Protein AF-A0A3D3XBY0-F1 (afdb_monomer)

Structure (mmCIF, N/CA/C/O backbone):
data_AF-A0A3D3XBY0-F1
#
_entry.id   AF-A0A3D3XBY0-F1
#
loop_
_atom_site.group_PDB
_atom_site.id
_atom_site.type_symbol
_atom_site.label_atom_id
_atom_site.label_alt_id
_atom_site.label_comp_id
_atom_site.label_asym_id
_atom_site.label_entity_id
_atom_site.label_seq_id
_atom_site.pdbx_PDB_ins_code
_atom_site.Cartn_x
_atom_site.Cartn_y
_atom_site.Cartn_z
_atom_site.occupancy
_atom_site.B_iso_or_equiv
_atom_site.auth_seq_id
_atom_site.auth_comp_id
_atom_site.auth_asym_id
_atom_site.auth_atom_id
_atom_site.pdbx_PDB_model_num
ATOM 1 N N . MET A 1 1 ? 20.054 49.454 -17.614 1.00 38.94 1 MET A N 1
ATOM 2 C CA . MET A 1 1 ? 18.878 49.138 -18.455 1.00 38.94 1 MET A CA 1
ATOM 3 C C . MET A 1 1 ? 18.687 47.634 -18.394 1.00 38.94 1 MET A C 1
ATOM 5 O O . MET A 1 1 ? 19.143 46.921 -19.278 1.00 38.94 1 MET A O 1
ATOM 9 N N . ASP A 1 2 ? 18.087 47.164 -17.304 1.00 38.41 2 ASP A N 1
ATOM 10 C CA . ASP A 1 2 ? 17.715 45.765 -17.116 1.00 38.41 2 ASP A CA 1
ATOM 11 C C . ASP A 1 2 ? 16.512 45.442 -18.001 1.00 38.41 2 ASP A C 1
ATOM 13 O O . ASP A 1 2 ? 15.443 46.035 -17.853 1.00 38.41 2 ASP A O 1
ATOM 17 N N . LYS A 1 3 ? 16.681 44.520 -18.951 1.00 41.28 3 LYS A N 1
ATOM 18 C CA . LYS A 1 3 ? 15.544 43.902 -19.634 1.00 41.28 3 LYS A CA 1
ATOM 19 C C . LYS A 1 3 ? 15.199 42.615 -18.896 1.00 41.28 3 LYS A C 1
ATOM 21 O O . LYS A 1 3 ? 15.857 41.598 -19.080 1.00 41.28 3 LYS A O 1
ATOM 26 N N . ALA A 1 4 ? 14.164 42.685 -18.062 1.00 42.97 4 ALA A N 1
ATOM 27 C CA . ALA A 1 4 ? 13.500 41.514 -17.512 1.00 42.97 4 ALA A CA 1
ATOM 28 C C . ALA A 1 4 ? 12.937 40.671 -18.668 1.00 42.97 4 ALA A C 1
ATOM 30 O O . ALA A 1 4 ? 12.069 41.123 -19.417 1.00 42.97 4 ALA A O 1
ATOM 31 N N . ILE A 1 5 ? 13.464 39.460 -18.832 1.00 43.69 5 ILE A N 1
ATOM 32 C CA . ILE A 1 5 ? 12.913 38.446 -19.729 1.00 43.69 5 ILE A CA 1
ATOM 33 C C . ILE A 1 5 ? 11.665 37.900 -19.030 1.00 43.69 5 ILE A C 1
ATOM 35 O O . ILE A 1 5 ? 11.769 37.141 -18.071 1.00 43.69 5 ILE A O 1
ATOM 39 N N . GLN A 1 6 ? 10.484 38.325 -19.477 1.00 49.31 6 GLN A N 1
ATOM 40 C CA . GLN A 1 6 ? 9.231 37.660 -19.127 1.00 49.31 6 GLN A CA 1
ATOM 41 C C . GLN A 1 6 ? 9.231 36.295 -19.825 1.00 49.31 6 GLN A C 1
ATOM 43 O O . GLN A 1 6 ? 9.055 36.219 -21.039 1.00 49.31 6 GLN A O 1
ATOM 48 N N . GLN A 1 7 ? 9.504 35.226 -19.077 1.00 44.06 7 GLN A N 1
ATOM 49 C CA . GLN A 1 7 ? 9.229 33.867 -19.534 1.00 44.06 7 GLN A CA 1
ATOM 50 C C . GLN A 1 7 ? 7.744 33.590 -19.298 1.00 44.06 7 GLN A C 1
ATOM 52 O O . GLN A 1 7 ? 7.287 33.543 -18.158 1.00 44.06 7 GLN A O 1
ATOM 57 N N . ASP A 1 8 ? 7.001 33.457 -20.392 1.00 41.38 8 ASP A N 1
ATOM 58 C CA . ASP A 1 8 ? 5.617 32.984 -20.402 1.00 41.38 8 ASP A CA 1
ATOM 59 C C . ASP A 1 8 ? 5.560 31.591 -19.733 1.00 41.38 8 ASP A C 1
ATOM 61 O O . ASP A 1 8 ? 6.435 30.759 -20.015 1.00 41.38 8 ASP A O 1
ATOM 65 N N . PRO A 1 9 ? 4.606 31.294 -18.828 1.00 45.41 9 PRO A N 1
ATOM 66 C CA . PRO A 1 9 ? 4.545 29.984 -18.195 1.00 45.41 9 PRO A CA 1
ATOM 67 C C . PRO A 1 9 ? 4.246 28.913 -19.248 1.00 45.41 9 PRO A C 1
ATOM 69 O O . PRO A 1 9 ? 3.244 28.979 -19.960 1.00 45.41 9 PRO A O 1
ATOM 72 N N . ALA A 1 10 ? 5.127 27.912 -19.332 1.00 52.34 10 ALA A N 1
ATOM 73 C CA . ALA A 1 10 ? 4.969 26.781 -20.237 1.00 52.34 10 ALA A CA 1
ATOM 74 C C . ALA A 1 10 ? 3.574 26.136 -20.072 1.00 52.34 10 ALA A C 1
ATOM 76 O O . ALA A 1 10 ? 3.104 25.971 -18.938 1.00 52.34 10 ALA A O 1
ATOM 77 N N . PRO A 1 11 ? 2.895 25.769 -21.175 1.00 54.59 11 PRO A N 1
ATOM 78 C CA . PRO A 1 11 ? 1.566 25.178 -21.107 1.00 54.59 11 PRO A CA 1
ATOM 79 C C . PRO A 1 11 ? 1.608 23.863 -20.322 1.00 54.59 11 PRO A C 1
ATOM 81 O O . PRO A 1 11 ? 2.531 23.062 -20.472 1.00 54.59 11 PRO A O 1
ATOM 84 N N . ARG A 1 12 ? 0.595 23.638 -19.474 1.00 49.31 12 ARG A N 1
ATOM 85 C CA . ARG A 1 12 ? 0.461 22.398 -18.696 1.00 49.31 12 ARG A CA 1
ATOM 86 C C . ARG A 1 12 ? 0.422 21.199 -19.658 1.00 49.31 12 ARG A C 1
ATOM 88 O O . ARG A 1 12 ? -0.488 21.160 -20.489 1.00 49.31 12 ARG A O 1
ATOM 95 N N . PRO A 1 13 ? 1.360 20.238 -19.562 1.00 51.50 13 PRO A N 1
ATOM 96 C CA . PRO A 1 13 ? 1.395 19.110 -20.481 1.00 51.50 13 PRO A CA 1
ATOM 97 C C . PRO A 1 13 ? 0.149 18.243 -20.290 1.00 51.50 13 PRO A C 1
ATOM 99 O O . PRO A 1 13 ? -0.240 17.919 -19.165 1.00 51.50 13 PRO A O 1
ATOM 102 N N . THR A 1 14 ? -0.497 17.893 -21.402 1.00 51.72 14 THR A N 1
ATOM 103 C CA . THR A 1 14 ? -1.632 16.967 -21.399 1.00 51.72 14 THR A CA 1
ATOM 104 C C . THR A 1 14 ? -1.134 15.522 -21.293 1.00 51.72 14 THR A C 1
ATOM 106 O O . THR A 1 14 ? 0.008 15.216 -21.631 1.00 51.72 14 THR A O 1
ATOM 109 N N . ARG A 1 15 ? -1.984 14.625 -20.771 1.00 52.50 15 ARG A N 1
ATOM 110 C CA . ARG A 1 15 ? -1.628 13.262 -20.322 1.00 52.50 15 ARG A CA 1
ATOM 111 C C . ARG A 1 15 ? -0.945 12.392 -21.391 1.00 52.50 15 ARG A C 1
ATOM 113 O O . ARG A 1 15 ? -0.228 11.472 -21.022 1.00 52.50 15 ARG A O 1
ATOM 120 N N . THR A 1 16 ? -1.144 12.692 -22.674 1.00 47.62 16 THR A N 1
ATOM 121 C CA . THR A 1 16 ? -0.614 11.918 -23.807 1.00 47.62 16 THR A CA 1
ATOM 122 C C . THR A 1 16 ? 0.832 12.290 -24.167 1.00 47.62 16 THR A C 1
ATOM 124 O O . THR A 1 16 ? 1.597 11.420 -24.562 1.00 47.62 16 THR A O 1
ATOM 127 N N . ASP A 1 17 ? 1.251 13.542 -23.959 1.00 44.28 17 ASP A N 1
ATOM 128 C CA . ASP A 1 17 ? 2.597 14.017 -24.341 1.00 44.28 17 ASP A CA 1
ATOM 129 C C . ASP A 1 17 ? 3.641 13.810 -23.229 1.00 44.28 17 ASP A C 1
ATOM 131 O O . ASP A 1 17 ? 4.850 13.911 -23.448 1.00 44.28 17 ASP A O 1
ATOM 135 N N . ALA A 1 18 ? 3.171 13.527 -22.012 1.00 51.81 18 ALA A N 1
ATOM 136 C CA . ALA A 1 18 ? 4.002 13.412 -20.821 1.00 51.81 18 ALA A CA 1
ATOM 137 C C . ALA A 1 18 ? 4.812 12.108 -20.748 1.00 51.81 18 ALA A C 1
ATOM 139 O O . ALA A 1 18 ? 5.723 12.041 -19.932 1.00 51.81 18 ALA A O 1
ATOM 140 N N . GLN A 1 19 ? 4.497 11.084 -21.552 1.00 52.44 19 GLN A N 1
ATOM 141 C CA . GLN A 1 19 ? 5.173 9.778 -21.487 1.00 52.44 19 GLN A CA 1
ATOM 142 C C . GLN A 1 19 ? 6.461 9.710 -22.319 1.00 52.44 19 GLN A C 1
ATOM 144 O O . GLN A 1 19 ? 7.416 9.076 -21.873 1.00 52.44 19 GLN A O 1
ATOM 149 N N . ASP A 1 20 ? 6.536 10.415 -23.452 1.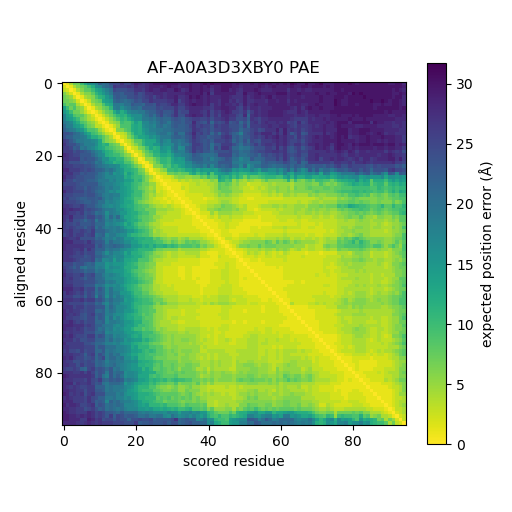00 48.75 20 ASP A N 1
ATOM 150 C CA . ASP A 1 20 ? 7.679 10.311 -24.377 1.00 48.75 20 ASP A CA 1
ATOM 151 C C . ASP A 1 20 ? 8.735 11.416 -24.203 1.00 48.75 20 ASP A C 1
ATOM 153 O O . ASP A 1 20 ? 9.841 11.306 -24.726 1.00 48.75 20 ASP A O 1
ATOM 157 N N . ASN A 1 21 ? 8.441 12.458 -23.416 1.00 51.12 21 ASN A N 1
ATOM 158 C CA . ASN A 1 21 ? 9.364 13.563 -23.132 1.00 51.12 21 ASN A CA 1
ATOM 159 C C . ASN A 1 21 ? 9.580 13.774 -21.625 1.00 51.12 21 ASN A C 1
ATOM 161 O O . ASN A 1 21 ? 9.612 14.912 -21.149 1.00 51.12 21 ASN A O 1
ATOM 165 N N . LEU A 1 22 ? 9.742 12.698 -20.842 1.00 56.19 22 LEU A N 1
ATOM 166 C CA . LEU A 1 22 ? 10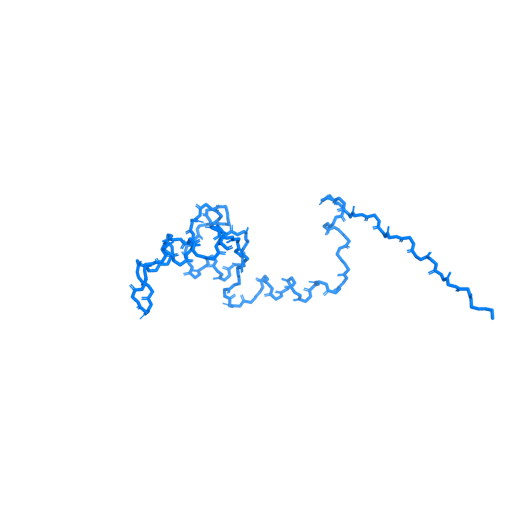.292 12.872 -19.496 1.00 56.19 22 LEU A CA 1
ATOM 167 C C . LEU A 1 22 ? 11.736 13.378 -19.642 1.00 56.19 22 LEU A C 1
ATOM 169 O O . LEU A 1 22 ? 12.553 12.689 -20.259 1.00 56.19 22 LEU A O 1
ATOM 173 N N . PRO A 1 23 ? 12.091 14.548 -19.078 1.00 56.84 23 PRO A N 1
ATOM 174 C CA . PRO A 1 23 ? 13.474 14.994 -19.077 1.00 56.84 23 PRO A CA 1
ATOM 175 C C . PRO A 1 23 ? 14.337 13.890 -18.457 1.00 56.84 23 PRO A C 1
ATOM 177 O O . PRO A 1 23 ? 13.935 13.261 -17.475 1.00 56.84 23 PRO A O 1
ATOM 180 N N . MET A 1 24 ? 15.529 13.666 -19.020 1.00 52.97 24 MET A N 1
ATOM 181 C CA . MET A 1 24 ? 16.503 12.639 -18.603 1.00 52.97 24 MET A CA 1
ATOM 182 C C . MET A 1 24 ? 16.709 12.539 -17.075 1.00 52.97 24 MET A C 1
ATOM 184 O O . MET A 1 24 ? 17.100 11.494 -16.566 1.00 52.97 24 MET A O 1
ATOM 188 N N . ASN A 1 25 ? 16.392 13.607 -16.340 1.00 59.59 25 ASN A N 1
ATOM 189 C CA . ASN A 1 25 ? 16.428 13.717 -14.886 1.00 59.59 25 ASN A CA 1
ATOM 190 C C . ASN A 1 25 ? 15.526 12.722 -14.116 1.00 59.59 25 ASN A C 1
ATOM 192 O O . ASN A 1 25 ? 15.803 12.429 -12.957 1.00 59.59 25 ASN A O 1
ATOM 196 N N . ASN A 1 26 ? 14.473 12.168 -14.731 1.00 61.59 26 ASN A N 1
ATOM 197 C CA . ASN A 1 26 ? 13.569 11.226 -14.045 1.00 61.59 26 ASN A CA 1
ATOM 198 C C . ASN A 1 26 ? 13.966 9.750 -14.218 1.00 61.59 26 ASN A C 1
ATOM 200 O O . ASN A 1 26 ? 13.425 8.886 -13.529 1.00 61.59 26 ASN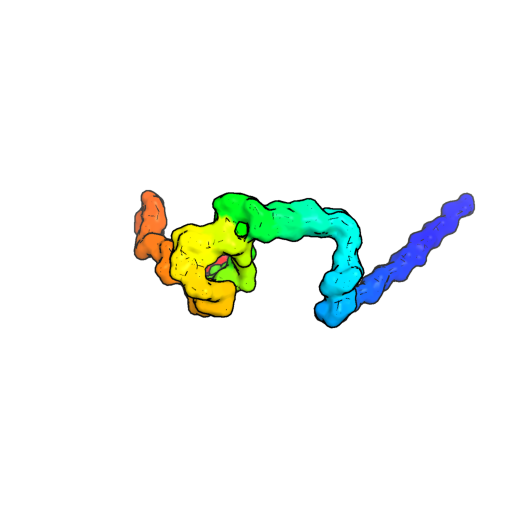 A O 1
ATOM 204 N N . GLN A 1 27 ? 14.918 9.438 -15.105 1.00 71.81 27 GLN A N 1
ATOM 205 C CA . GLN A 1 27 ? 15.399 8.067 -15.290 1.00 71.81 27 GLN A CA 1
ATOM 206 C C . GLN A 1 27 ? 15.965 7.411 -14.024 1.00 71.81 27 GLN A C 1
ATOM 208 O O . GLN A 1 27 ? 15.587 6.271 -13.769 1.00 71.81 27 GLN A O 1
ATOM 213 N N . PRO A 1 28 ? 16.803 8.067 -13.195 1.00 77.00 28 PRO A N 1
ATOM 214 C CA . PRO A 1 28 ? 17.298 7.433 -11.974 1.00 77.00 28 PRO A CA 1
ATOM 215 C C . PRO A 1 28 ? 16.165 7.081 -11.006 1.00 77.00 28 PRO A C 1
ATOM 217 O O . PRO A 1 28 ? 16.190 6.004 -10.419 1.00 77.00 28 PRO A O 1
ATOM 220 N N . PHE A 1 29 ? 15.136 7.929 -10.899 1.00 79.44 29 PHE A N 1
ATOM 221 C CA . PHE A 1 29 ? 13.949 7.638 -10.092 1.00 79.44 29 PHE A CA 1
ATOM 222 C C . PHE A 1 29 ? 13.150 6.465 -10.648 1.00 79.44 29 PHE A C 1
ATOM 224 O O . PHE A 1 29 ? 12.702 5.619 -9.880 1.00 79.44 29 PHE A O 1
ATOM 231 N N . ARG A 1 30 ? 12.994 6.387 -11.973 1.00 81.38 30 ARG A N 1
ATOM 232 C CA . ARG A 1 30 ? 12.283 5.283 -12.617 1.00 81.38 30 ARG A CA 1
ATOM 233 C C . ARG A 1 30 ? 13.016 3.957 -12.437 1.00 81.38 30 ARG A C 1
ATOM 235 O O . ARG A 1 30 ? 12.401 2.990 -12.003 1.00 81.38 30 ARG A O 1
ATOM 242 N N . SER A 1 31 ? 14.321 3.935 -12.699 1.00 81.69 31 SER A N 1
ATOM 243 C CA . SER A 1 31 ? 15.153 2.756 -12.467 1.00 81.69 31 SER A CA 1
ATOM 244 C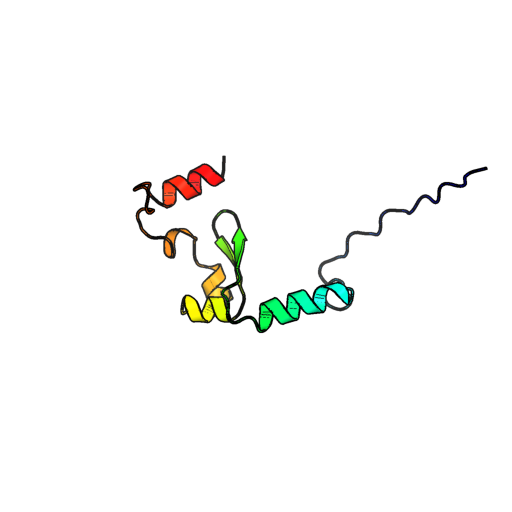 C . SER A 1 31 ? 15.089 2.337 -11.006 1.00 81.69 31 SER A C 1
ATOM 246 O O . SER A 1 31 ? 14.836 1.175 -10.727 1.00 81.69 31 SER A O 1
ATOM 248 N N . PHE A 1 32 ? 15.239 3.284 -10.073 1.00 86.69 32 PHE A N 1
ATOM 249 C CA . PHE A 1 32 ? 15.120 3.016 -8.642 1.00 86.69 32 PHE A CA 1
ATOM 250 C C . PHE A 1 32 ? 13.756 2.423 -8.277 1.00 86.69 32 PHE A C 1
ATOM 252 O O . PHE A 1 32 ? 13.703 1.413 -7.588 1.00 86.69 32 PHE A O 1
ATOM 259 N N . TYR A 1 33 ? 12.661 2.996 -8.775 1.00 90.06 33 TYR A N 1
ATOM 260 C CA . TYR A 1 33 ? 11.323 2.466 -8.544 1.00 90.06 33 TYR A CA 1
ATOM 261 C C . TYR A 1 33 ? 11.190 1.030 -9.065 1.00 90.06 33 TYR A C 1
ATOM 263 O O . TYR A 1 33 ? 10.771 0.155 -8.318 1.00 90.06 33 TYR A O 1
ATOM 271 N N . GLU A 1 34 ? 11.591 0.768 -10.310 1.00 89.06 34 GLU A N 1
ATOM 272 C CA . GLU A 1 34 ? 11.400 -0.528 -10.971 1.00 89.06 34 GLU A CA 1
ATOM 273 C C . GLU A 1 34 ? 12.306 -1.644 -10.415 1.00 89.06 34 GLU A C 1
ATOM 275 O O . GLU A 1 34 ? 11.860 -2.790 -10.344 1.00 89.06 34 GLU A O 1
ATOM 280 N N . ILE A 1 35 ? 13.548 -1.335 -10.015 1.00 91.69 35 ILE A N 1
ATOM 281 C CA . ILE A 1 35 ? 14.556 -2.351 -9.644 1.00 91.69 35 ILE A CA 1
ATOM 282 C C . ILE A 1 35 ? 14.855 -2.436 -8.145 1.00 91.69 35 ILE A C 1
ATOM 284 O O . ILE A 1 35 ? 15.554 -3.360 -7.726 1.00 91.69 35 ILE A O 1
ATOM 288 N N . SER A 1 36 ? 14.398 -1.476 -7.335 1.00 91.44 36 SER A N 1
ATOM 289 C CA . SER A 1 36 ? 14.634 -1.512 -5.889 1.00 91.44 36 SER A CA 1
ATOM 290 C C . SER A 1 36 ? 14.011 -2.764 -5.271 1.00 91.44 36 SER A C 1
ATOM 292 O O . SER A 1 36 ? 12.875 -3.122 -5.578 1.00 91.44 36 SER A O 1
ATOM 294 N N . GLY A 1 37 ? 14.755 -3.410 -4.368 1.00 91.25 37 GLY A N 1
ATOM 295 C CA . GLY A 1 37 ? 14.243 -4.505 -3.541 1.00 91.25 37 GLY A CA 1
ATOM 296 C C . GLY A 1 37 ? 13.331 -4.034 -2.403 1.00 91.25 37 GLY A C 1
ATOM 297 O O . GLY A 1 37 ? 12.630 -4.850 -1.814 1.00 91.25 37 GLY A O 1
ATOM 298 N N . GLU A 1 38 ? 13.318 -2.733 -2.111 1.00 92.00 38 GLU A N 1
ATOM 299 C CA . GLU A 1 38 ? 12.447 -2.136 -1.099 1.00 92.00 38 GLU A CA 1
ATOM 300 C C . GLU A 1 38 ? 11.049 -1.893 -1.665 1.00 92.00 38 GLU A C 1
ATOM 302 O O . GLU A 1 38 ? 10.896 -1.432 -2.801 1.00 92.00 38 GLU A O 1
ATOM 307 N N . ALA A 1 39 ? 10.021 -2.153 -0.858 1.00 93.25 39 ALA A N 1
ATOM 308 C CA . ALA A 1 39 ? 8.647 -1.837 -1.221 1.00 93.25 39 ALA A CA 1
ATOM 309 C C . ALA A 1 39 ? 8.442 -0.315 -1.239 1.00 93.25 39 ALA A C 1
ATOM 311 O O . ALA A 1 39 ? 8.579 0.361 -0.220 1.00 93.25 39 ALA A O 1
ATOM 312 N N . ILE A 1 40 ? 8.086 0.218 -2.406 1.00 94.12 40 ILE A N 1
ATOM 313 C CA . ILE A 1 40 ? 7.790 1.636 -2.615 1.00 94.12 40 ILE A CA 1
ATOM 314 C C . ILE A 1 40 ? 6.349 1.737 -3.092 1.00 94.12 40 ILE A C 1
ATOM 316 O O . ILE A 1 40 ? 5.956 1.081 -4.056 1.00 94.12 40 ILE A O 1
ATOM 320 N N . MET A 1 41 ? 5.563 2.578 -2.431 1.00 91.69 41 MET A N 1
ATOM 321 C CA . MET A 1 41 ? 4.159 2.793 -2.756 1.00 91.69 41 MET A CA 1
ATOM 322 C C . MET A 1 41 ? 3.795 4.266 -2.659 1.00 91.69 41 MET A C 1
ATOM 324 O O . MET A 1 41 ? 4.272 4.990 -1.787 1.00 91.69 41 MET A O 1
ATOM 328 N N . LEU A 1 42 ? 2.928 4.689 -3.569 1.00 91.38 42 LEU A N 1
ATOM 329 C CA . LEU A 1 42 ? 2.223 5.954 -3.508 1.00 91.38 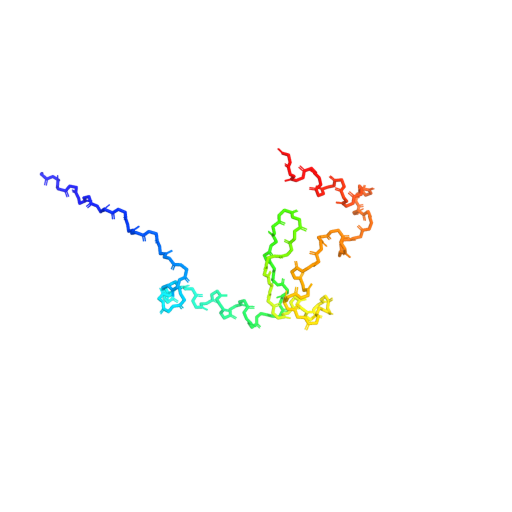42 LEU A CA 1
ATOM 330 C C . LEU A 1 42 ? 0.817 5.671 -3.005 1.00 91.38 42 LEU A C 1
ATOM 332 O O . LEU A 1 42 ? 0.095 4.833 -3.549 1.00 91.38 42 LEU A O 1
ATOM 336 N N . ILE A 1 43 ? 0.439 6.388 -1.962 1.00 89.19 43 ILE A N 1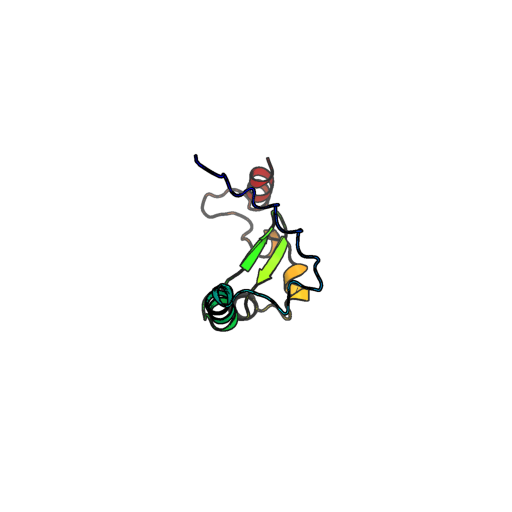
ATOM 337 C CA . ILE A 1 43 ? -0.804 6.190 -1.236 1.00 89.19 43 ILE A CA 1
ATOM 338 C C . ILE A 1 43 ? -1.552 7.524 -1.257 1.00 89.19 43 ILE A C 1
ATOM 340 O O . ILE A 1 43 ? -0.942 8.576 -1.064 1.00 89.19 43 ILE A O 1
ATOM 344 N N . SER A 1 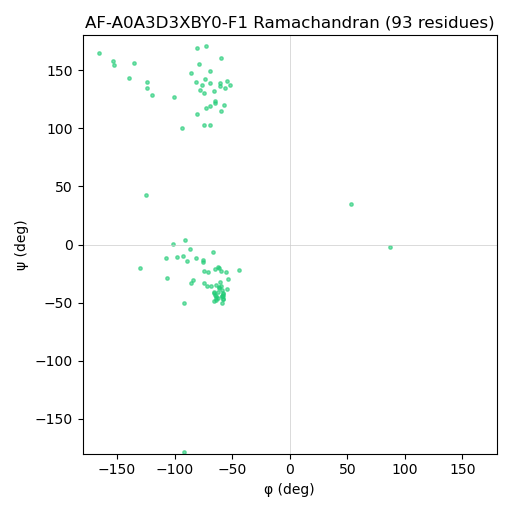44 ? -2.851 7.485 -1.546 1.00 83.56 44 SER A N 1
ATOM 345 C CA . SER A 1 44 ? -3.759 8.609 -1.297 1.00 83.56 44 SER A CA 1
ATOM 346 C C . SER A 1 44 ? -4.388 8.451 0.090 1.00 83.56 44 SER A C 1
ATOM 348 O O . SER A 1 44 ? -4.120 7.482 0.782 1.00 83.56 44 SER A O 1
ATOM 350 N N . GLU A 1 45 ? -5.272 9.348 0.505 1.00 79.56 45 GLU A N 1
ATOM 351 C CA . GLU A 1 45 ? -5.840 9.353 1.863 1.00 79.56 45 GLU A CA 1
ATOM 352 C C . GLU A 1 45 ? -6.473 8.012 2.287 1.00 79.56 45 GLU A C 1
ATOM 354 O O . GLU A 1 45 ? -6.462 7.670 3.466 1.00 79.56 45 GLU A O 1
ATOM 359 N N . ARG A 1 46 ? -7.009 7.228 1.339 1.00 73.38 46 ARG A N 1
ATOM 360 C CA . ARG A 1 46 ? -7.712 5.963 1.635 1.00 73.38 46 ARG A CA 1
ATOM 361 C C . ARG A 1 46 ? -7.263 4.749 0.828 1.00 73.38 46 ARG A C 1
ATOM 363 O O . ARG A 1 46 ? -7.542 3.618 1.223 1.00 73.38 46 ARG A O 1
ATOM 370 N N . HIS A 1 47 ? -6.612 4.963 -0.309 1.00 80.81 47 HIS A N 1
ATOM 371 C CA . HIS A 1 47 ? -6.345 3.903 -1.275 1.00 80.81 47 HIS A CA 1
ATOM 372 C C . HIS A 1 47 ? -4.916 3.957 -1.793 1.00 80.81 47 HIS A C 1
ATOM 374 O O . HIS A 1 47 ? -4.277 5.013 -1.861 1.00 80.81 47 HIS A O 1
ATOM 380 N N . PHE A 1 48 ? -4.437 2.810 -2.251 1.00 89.62 48 PHE A N 1
ATOM 381 C CA . PHE A 1 48 ? -3.164 2.731 -2.939 1.00 89.62 48 PHE A CA 1
ATOM 382 C C . PHE A 1 48 ? -3.289 3.291 -4.354 1.00 89.62 48 PHE A C 1
ATOM 384 O O . PHE A 1 48 ? -4.212 2.964 -5.100 1.00 89.62 48 PHE A O 1
ATOM 391 N N . MET A 1 49 ? -2.380 4.189 -4.723 1.00 88.94 49 MET A N 1
ATOM 392 C CA . MET A 1 49 ? -2.358 4.787 -6.054 1.00 88.94 49 MET A CA 1
ATOM 393 C C . MET A 1 49 ? -1.463 4.007 -6.998 1.00 88.94 49 MET A C 1
ATOM 395 O O . MET A 1 49 ? -1.888 3.706 -8.107 1.00 88.94 49 MET A O 1
ATOM 399 N N . GLU A 1 50 ? -0.236 3.731 -6.577 1.00 91.62 50 GLU A N 1
ATOM 400 C CA . GLU A 1 50 ? 0.801 3.069 -7.365 1.00 91.62 50 GLU A CA 1
ATOM 401 C C . GLU A 1 50 ? 1.753 2.336 -6.421 1.00 91.62 50 GLU A C 1
ATOM 403 O O . GLU A 1 50 ? 1.903 2.725 -5.260 1.00 91.62 50 GLU A O 1
ATOM 408 N N . CYS A 1 51 ? 2.413 1.289 -6.903 1.00 94.06 51 CYS A N 1
ATOM 409 C CA . CYS A 1 51 ? 3.497 0.651 -6.166 1.00 94.06 51 CYS A CA 1
ATOM 410 C C . CYS A 1 51 ? 4.495 -0.042 -7.089 1.00 94.06 51 CYS A C 1
ATOM 412 O O . CYS A 1 51 ? 4.190 -0.374 -8.239 1.00 94.06 51 CYS A O 1
ATOM 414 N N . ASN A 1 52 ? 5.709 -0.242 -6.591 1.00 95.38 52 ASN A N 1
ATOM 415 C CA . ASN A 1 52 ? 6.728 -0.956 -7.336 1.00 95.38 52 ASN A CA 1
ATOM 416 C C . ASN A 1 52 ? 6.549 -2.486 -7.252 1.00 95.38 52 ASN A C 1
ATOM 418 O O . ASN A 1 52 ? 5.772 -2.979 -6.428 1.00 95.38 52 ASN A O 1
ATOM 422 N N . PRO A 1 53 ? 7.277 -3.270 -8.068 1.00 96.00 53 PRO A N 1
ATOM 423 C CA . PRO A 1 53 ? 7.173 -4.729 -8.035 1.00 96.00 53 PRO A CA 1
ATOM 424 C C . PRO A 1 53 ? 7.522 -5.351 -6.674 1.00 96.00 53 PRO A C 1
ATOM 426 O O . PRO A 1 53 ? 6.887 -6.322 -6.265 1.00 96.00 53 PRO A O 1
ATOM 429 N N . ALA A 1 54 ? 8.490 -4.787 -5.941 1.00 95.75 54 ALA A N 1
ATOM 430 C CA . ALA A 1 54 ? 8.849 -5.27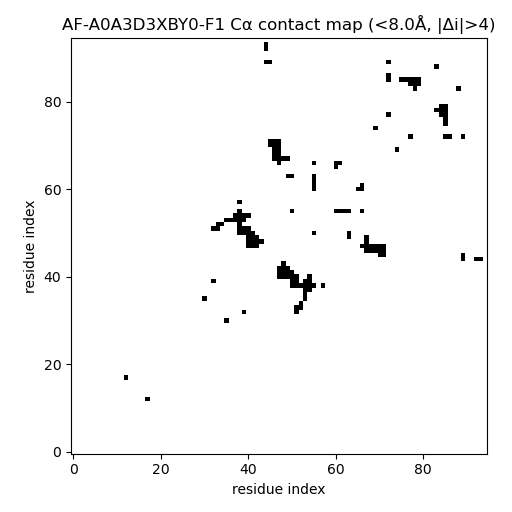1 -4.607 1.00 95.75 54 ALA A CA 1
ATOM 431 C C . ALA A 1 54 ? 7.677 -5.175 -3.617 1.00 95.75 54 ALA A C 1
ATOM 433 O O . ALA A 1 54 ? 7.479 -6.079 -2.808 1.00 95.75 54 ALA A O 1
ATOM 434 N N . CYS A 1 55 ? 6.855 -4.129 -3.724 1.00 95.06 55 CYS A N 1
ATOM 435 C CA . CYS A 1 55 ? 5.640 -3.991 -2.936 1.00 95.06 55 CYS A CA 1
ATOM 436 C C . CYS A 1 55 ? 4.612 -5.089 -3.250 1.00 95.06 55 CYS A C 1
ATOM 438 O O . CYS A 1 55 ? 4.131 -5.742 -2.324 1.00 95.06 55 CYS A O 1
ATOM 440 N N . LEU A 1 56 ? 4.328 -5.355 -4.530 1.00 94.69 56 LEU A N 1
ATOM 441 C CA . LEU A 1 56 ? 3.394 -6.425 -4.910 1.00 94.69 56 LEU A CA 1
ATOM 442 C C . LEU A 1 56 ? 3.844 -7.784 -4.358 1.00 94.69 56 LEU A C 1
ATOM 444 O O . LEU A 1 56 ? 3.029 -8.530 -3.819 1.00 94.69 56 LEU A O 1
ATOM 448 N N . ASN A 1 57 ? 5.148 -8.064 -4.419 1.00 94.94 57 ASN A N 1
ATOM 449 C CA . ASN A 1 57 ? 5.731 -9.284 -3.863 1.00 94.94 57 ASN A CA 1
ATOM 450 C C . ASN A 1 57 ? 5.604 -9.348 -2.334 1.00 94.94 57 ASN A C 1
ATOM 452 O O . ASN A 1 57 ? 5.258 -10.397 -1.793 1.00 94.94 57 ASN A O 1
ATOM 456 N N . LEU A 1 58 ? 5.871 -8.240 -1.633 1.00 94.00 58 LEU A N 1
ATOM 457 C CA . LEU A 1 58 ? 5.796 -8.176 -0.172 1.00 94.00 58 LEU A CA 1
ATOM 458 C C . LEU A 1 58 ? 4.376 -8.457 0.332 1.00 94.00 58 LEU A C 1
ATOM 460 O O . LEU A 1 58 ? 4.197 -9.249 1.254 1.00 94.00 58 LEU A O 1
ATOM 464 N N . PHE A 1 59 ? 3.375 -7.841 -0.296 1.00 91.25 59 PHE A N 1
ATOM 465 C CA . PHE A 1 59 ? 1.972 -7.981 0.098 1.00 91.25 59 PHE A CA 1
ATOM 466 C C . PHE A 1 59 ? 1.238 -9.121 -0.617 1.00 91.25 59 PHE A C 1
ATOM 468 O O . PHE A 1 59 ? 0.039 -9.293 -0.412 1.00 91.25 59 PHE A O 1
ATOM 475 N N . GLN A 1 60 ? 1.943 -9.908 -1.438 1.00 92.44 60 GLN A N 1
ATOM 476 C CA . GLN A 1 60 ? 1.380 -11.021 -2.214 1.00 92.44 60 GLN A CA 1
ATOM 477 C C . GLN A 1 60 ? 0.175 -10.600 -3.074 1.00 92.44 60 GLN A C 1
ATOM 479 O O . GLN A 1 60 ? -0.781 -11.355 -3.265 1.00 92.44 60 GLN A O 1
ATOM 484 N N . ALA A 1 61 ? 0.218 -9.375 -3.599 1.00 91.94 61 ALA A N 1
ATOM 485 C CA . ALA A 1 61 ? -0.811 -8.856 -4.483 1.00 91.94 61 ALA A CA 1
ATOM 486 C C . ALA A 1 61 ? -0.629 -9.436 -5.891 1.00 91.94 61 ALA A C 1
ATOM 488 O O . ALA A 1 61 ? 0.465 -9.433 -6.451 1.00 91.94 61 ALA A O 1
ATOM 489 N N . SER A 1 62 ? -1.719 -9.920 -6.486 1.00 92.00 62 SER A N 1
ATOM 490 C CA . SER A 1 62 ? -1.688 -10.596 -7.789 1.00 92.00 62 SER A CA 1
ATOM 491 C C . SER A 1 62 ? -1.411 -9.660 -8.969 1.00 92.00 62 SER A C 1
ATOM 493 O O . SER A 1 62 ? -0.988 -10.114 -10.029 1.00 92.00 62 SER A O 1
ATOM 495 N N . SER A 1 63 ? -1.697 -8.368 -8.809 1.00 93.81 63 SER A N 1
ATOM 496 C CA . SER A 1 63 ? -1.536 -7.335 -9.834 1.00 93.81 63 SER A CA 1
ATOM 497 C C . SER A 1 63 ? -1.607 -5.938 -9.216 1.00 93.81 63 SER A C 1
ATOM 499 O O . SER A 1 63 ? -2.086 -5.767 -8.092 1.00 93.81 63 SER A O 1
ATOM 501 N N . LEU A 1 64 ? -1.172 -4.931 -9.976 1.00 91.62 64 LEU A N 1
ATOM 502 C CA . LEU A 1 64 ? -1.314 -3.523 -9.603 1.00 91.62 64 LEU A CA 1
ATOM 503 C C . LEU A 1 64 ? -2.790 -3.104 -9.533 1.00 91.62 64 LEU A C 1
ATOM 505 O O . LEU A 1 64 ? -3.179 -2.304 -8.687 1.00 91.62 64 LEU A O 1
ATOM 509 N N . GLU A 1 65 ? -3.629 -3.652 -10.406 1.00 93.00 65 GLU A N 1
ATOM 510 C CA . GLU A 1 65 ? -5.070 -3.426 -10.411 1.00 93.00 65 GLU A CA 1
ATOM 511 C C . GLU A 1 65 ? -5.712 -3.966 -9.133 1.00 93.00 65 GLU A C 1
ATOM 513 O O . GLU A 1 65 ? -6.471 -3.248 -8.485 1.00 93.00 65 GLU A O 1
ATOM 518 N N . ALA A 1 66 ? -5.356 -5.188 -8.724 1.00 90.88 66 ALA A N 1
ATOM 519 C CA . ALA A 1 66 ? -5.816 -5.752 -7.456 1.00 90.88 66 ALA A CA 1
ATOM 520 C C . ALA A 1 66 ? -5.325 -4.924 -6.259 1.00 90.88 66 ALA A C 1
ATOM 522 O O . ALA A 1 66 ? -6.097 -4.655 -5.343 1.00 90.88 66 ALA A O 1
ATOM 523 N N . TRP A 1 67 ? -4.070 -4.469 -6.296 1.00 91.88 67 TRP A N 1
ATOM 524 C CA . TRP A 1 67 ? -3.488 -3.599 -5.275 1.00 91.88 67 TRP A CA 1
ATOM 525 C C . TRP A 1 67 ? -4.256 -2.279 -5.111 1.00 91.88 67 TRP A C 1
ATOM 527 O O . TRP A 1 67 ? -4.573 -1.872 -3.996 1.00 91.88 67 TRP A O 1
ATOM 537 N N . ARG A 1 68 ? -4.629 -1.636 -6.223 1.00 91.62 68 ARG A N 1
ATOM 538 C CA . ARG A 1 68 ? -5.423 -0.393 -6.239 1.00 91.62 68 ARG A CA 1
ATOM 539 C C . ARG A 1 68 ? -6.840 -0.555 -5.689 1.00 91.62 68 ARG A C 1
ATOM 541 O O . ARG A 1 68 ? -7.452 0.442 -5.313 1.00 91.62 68 ARG A O 1
ATOM 548 N N . CYS A 1 69 ? -7.370 -1.776 -5.661 1.00 89.94 69 CYS A N 1
ATOM 549 C CA . CYS A 1 69 ? -8.672 -2.068 -5.068 1.00 89.94 69 CYS A CA 1
ATOM 550 C C . CYS A 1 69 ? -8.624 -2.231 -3.543 1.00 89.94 69 CYS A C 1
ATOM 552 O O . CYS A 1 69 ? -9.688 -2.260 -2.927 1.00 89.94 69 CYS A O 1
ATOM 554 N N . LEU A 1 70 ? -7.437 -2.338 -2.938 1.00 87.94 70 LEU A N 1
ATOM 555 C CA . LEU A 1 70 ? -7.295 -2.446 -1.489 1.00 87.94 70 LEU A CA 1
ATOM 556 C C . LEU A 1 70 ? -7.498 -1.083 -0.819 1.00 87.94 70 LEU A C 1
ATOM 558 O O . LEU A 1 70 ? -6.966 -0.056 -1.259 1.00 87.94 70 LEU A O 1
ATOM 562 N N . HIS A 1 71 ? -8.236 -1.089 0.285 1.00 86.81 71 HIS A N 1
ATOM 563 C CA . HIS A 1 71 ? -8.299 0.024 1.217 1.00 86.81 71 HIS A CA 1
ATOM 564 C C . HIS A 1 71 ? -7.144 -0.090 2.219 1.00 86.81 71 HIS A C 1
ATOM 566 O O . HIS A 1 71 ? -6.748 -1.190 2.603 1.00 86.81 71 HIS A O 1
ATOM 572 N N . LEU A 1 72 ? -6.606 1.036 2.701 1.00 86.00 72 LEU A N 1
ATOM 573 C CA . LEU A 1 72 ? -5.502 1.009 3.678 1.00 86.00 72 LEU A CA 1
ATOM 574 C C . LEU A 1 72 ? -5.833 0.173 4.922 1.00 86.00 72 LEU A C 1
ATOM 576 O O . LEU A 1 72 ? -4.989 -0.560 5.432 1.00 86.00 72 LEU A O 1
ATOM 580 N N . ALA A 1 73 ? -7.085 0.249 5.372 1.00 86.31 73 ALA A N 1
ATOM 581 C CA . ALA A 1 73 ? -7.581 -0.521 6.510 1.00 86.31 73 ALA A CA 1
ATOM 582 C C . ALA A 1 73 ? -7.538 -2.050 6.303 1.00 86.31 73 ALA A C 1
ATOM 584 O O . ALA A 1 73 ? -7.561 -2.767 7.296 1.00 86.31 73 ALA A O 1
ATOM 585 N N . ASP A 1 74 ? -7.448 -2.547 5.063 1.00 86.56 74 ASP A N 1
ATOM 586 C CA . ASP A 1 74 ? -7.377 -3.988 4.774 1.00 86.56 74 ASP A CA 1
ATOM 587 C C . ASP A 1 74 ? -5.998 -4.583 5.108 1.00 86.56 74 ASP A C 1
ATOM 589 O O . ASP A 1 74 ? -5.869 -5.790 5.305 1.00 86.56 74 ASP A O 1
ATOM 593 N N . ILE A 1 75 ? -4.959 -3.741 5.143 1.00 87.50 75 ILE A N 1
ATOM 594 C CA . ILE A 1 75 ? -3.559 -4.153 5.344 1.00 87.50 75 ILE A CA 1
ATOM 595 C C . ILE A 1 75 ? -3.062 -3.781 6.744 1.00 87.50 75 ILE A C 1
ATOM 597 O O . ILE A 1 75 ? -2.173 -4.432 7.297 1.00 87.50 75 ILE A O 1
ATOM 601 N N . LEU A 1 76 ? -3.620 -2.720 7.326 1.00 87.62 76 LEU A N 1
ATOM 602 C CA . LEU A 1 76 ? -3.274 -2.300 8.675 1.00 87.62 76 LEU A CA 1
ATOM 603 C C . LEU A 1 76 ? -3.791 -3.307 9.715 1.00 87.62 76 LEU A C 1
ATOM 605 O O . LEU A 1 76 ? -4.839 -3.924 9.523 1.00 87.62 76 LEU A O 1
ATOM 609 N N . PRO A 1 77 ? -3.094 -3.457 10.856 1.00 91.75 77 PRO A N 1
ATOM 610 C CA . PRO A 1 77 ? -3.642 -4.204 11.983 1.00 91.75 77 PRO A CA 1
ATOM 611 C C . PRO A 1 77 ? -4.948 -3.559 12.470 1.00 91.75 77 PRO A C 1
ATOM 613 O O . PRO A 1 77 ? -5.191 -2.382 12.229 1.00 91.75 77 PRO A O 1
ATOM 616 N N . GLU A 1 78 ? -5.784 -4.288 13.211 1.00 92.50 78 GLU A N 1
ATOM 617 C CA . GLU A 1 78 ? -7.022 -3.723 13.779 1.00 92.50 78 GLU A CA 1
ATOM 618 C C . GLU A 1 78 ? -6.729 -2.512 14.685 1.00 92.50 78 GLU A C 1
ATOM 620 O O . GLU A 1 78 ? -7.394 -1.475 14.605 1.00 92.50 78 GLU A O 1
ATOM 625 N N . LYS A 1 79 ? -5.680 -2.636 15.505 1.00 94.31 79 LYS A N 1
ATOM 626 C CA . LYS A 1 79 ? -5.161 -1.589 16.385 1.00 94.31 79 LYS A CA 1
ATOM 627 C C . LYS A 1 79 ? -3.688 -1.343 16.109 1.00 94.31 79 LYS A C 1
ATOM 629 O O . LYS A 1 79 ? -2.923 -2.290 15.922 1.00 94.31 79 LYS A O 1
ATOM 634 N N . GLN A 1 80 ? -3.301 -0.076 16.120 1.00 91.19 80 GLN A N 1
ATOM 635 C CA . GLN A 1 80 ? -1.908 0.344 16.031 1.00 91.19 80 GLN A CA 1
ATOM 636 C C . GLN A 1 80 ? -1.171 0.043 17.347 1.00 91.19 80 GLN A C 1
ATOM 638 O O . GLN A 1 80 ? -1.772 -0.354 18.348 1.00 91.19 80 GLN A O 1
ATOM 643 N N . SER A 1 81 ? 0.155 0.199 17.361 1.00 94.12 81 SER A N 1
ATOM 644 C CA . SER A 1 81 ? 0.989 -0.119 18.533 1.00 94.12 81 SER A CA 1
ATOM 645 C C . SER A 1 81 ? 0.668 0.712 19.782 1.00 94.12 81 SER A C 1
ATOM 647 O O . SER A 1 81 ? 1.024 0.316 20.889 1.00 94.12 81 SER A O 1
ATOM 649 N N . ASP A 1 82 ? 0.010 1.856 19.609 1.00 93.69 82 ASP A N 1
ATOM 650 C CA . ASP A 1 82 ? -0.495 2.728 20.675 1.00 93.69 82 ASP A CA 1
ATOM 651 C C . ASP A 1 82 ? -1.899 2.330 21.177 1.00 93.69 82 ASP A C 1
ATOM 653 O O . ASP A 1 82 ? -2.399 2.902 22.145 1.00 93.69 82 ASP A O 1
ATOM 657 N N . GLY A 1 83 ? -2.523 1.324 20.559 1.00 93.31 83 GLY A N 1
ATOM 658 C CA . GLY A 1 83 ? -3.846 0.815 20.904 1.00 93.31 83 GLY A CA 1
ATOM 659 C C . GLY A 1 83 ? -5.015 1.542 20.234 1.00 93.31 83 GLY A C 1
ATOM 660 O O . GLY A 1 83 ? -6.154 1.109 20.436 1.00 93.31 83 GLY A O 1
ATOM 661 N N . ILE A 1 84 ? -4.759 2.587 19.440 1.00 93.12 84 ILE A N 1
ATOM 662 C CA . ILE A 1 84 ? -5.788 3.307 18.676 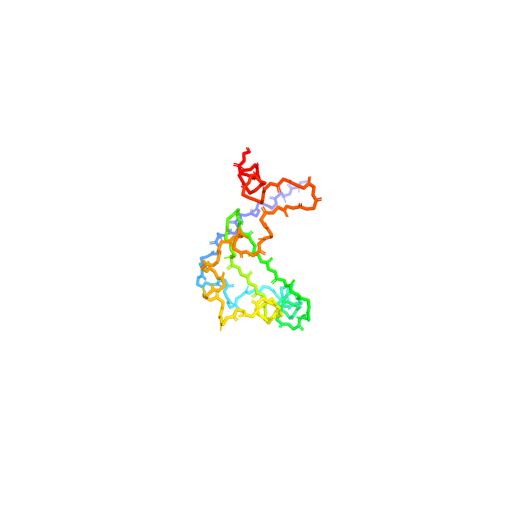1.00 93.12 84 ILE A CA 1
ATOM 663 C C . ILE A 1 84 ? -6.231 2.437 17.497 1.00 93.12 84 ILE A C 1
ATOM 665 O O . ILE A 1 84 ? -5.415 1.727 16.894 1.00 93.12 84 ILE A O 1
ATOM 669 N N . PHE A 1 85 ? -7.524 2.455 17.161 1.00 92.00 85 PHE A N 1
ATOM 670 C CA . PHE A 1 85 ? -7.984 1.713 15.996 1.00 92.00 85 PHE A CA 1
ATOM 671 C C . PHE A 1 85 ? -7.477 2.352 14.705 1.00 92.00 85 PHE A C 1
ATOM 673 O O . PHE A 1 85 ? -7.530 3.566 14.514 1.00 92.00 85 PHE A O 1
ATOM 680 N N . SER A 1 86 ? -7.053 1.517 13.762 1.00 90.69 86 SER A N 1
ATOM 681 C CA . SER A 1 86 ? -6.505 1.998 12.490 1.00 90.69 86 SER A CA 1
ATOM 682 C C . SER A 1 86 ? -7.497 2.836 11.686 1.00 90.69 86 SER A C 1
ATOM 684 O O . SER A 1 86 ? -7.093 3.771 11.004 1.00 90.69 86 SER A O 1
ATOM 686 N N . TRP A 1 87 ? -8.796 2.539 11.783 1.00 87.69 87 TRP A N 1
ATOM 687 C CA . TRP A 1 87 ? -9.829 3.327 11.111 1.00 87.69 87 TRP A CA 1
ATOM 688 C C . TRP A 1 87 ? -9.968 4.736 11.708 1.00 87.69 87 TRP A C 1
ATOM 690 O O . TRP A 1 87 ? -10.156 5.677 10.946 1.00 87.69 87 TRP A O 1
ATOM 700 N N . GLU A 1 88 ? -9.794 4.906 13.025 1.00 88.81 88 GLU A N 1
ATOM 701 C CA . GLU A 1 88 ? -9.832 6.225 13.680 1.00 88.81 88 GLU A CA 1
ATOM 702 C C . GLU A 1 88 ? -8.666 7.102 13.214 1.00 88.81 88 GLU A C 1
ATOM 704 O O . GLU A 1 88 ? -8.848 8.285 12.931 1.00 88.81 88 GLU A O 1
ATOM 709 N N . VAL A 1 89 ? -7.469 6.518 13.090 1.00 86.38 89 VAL A N 1
ATOM 710 C CA . VAL A 1 89 ? -6.278 7.228 12.592 1.00 86.38 89 VAL A CA 1
ATOM 711 C C . VAL A 1 89 ? -6.471 7.655 11.140 1.00 86.38 89 VAL A C 1
ATOM 713 O O . VAL A 1 89 ? -6.183 8.799 10.789 1.00 86.38 89 VAL A O 1
ATOM 716 N N . LEU A 1 90 ? -6.994 6.752 10.303 1.00 85.88 90 LEU A N 1
ATOM 717 C CA . LEU A 1 90 ? -7.304 7.075 8.914 1.00 85.88 90 LEU A CA 1
ATOM 718 C C . LEU A 1 90 ? -8.313 8.230 8.841 1.00 85.88 90 LEU A C 1
ATOM 720 O O . LEU A 1 90 ? -8.075 9.160 8.078 1.00 85.88 90 LEU A O 1
ATOM 724 N N . GLU A 1 91 ? -9.370 8.219 9.664 1.00 82.62 91 GLU A N 1
ATOM 725 C CA . GLU A 1 91 ? -10.357 9.308 9.783 1.00 82.62 91 GLU A CA 1
ATOM 726 C C . GLU A 1 91 ? -9.752 10.659 10.190 1.00 82.62 91 GLU A C 1
ATOM 728 O O . GLU A 1 91 ? -10.132 11.686 9.627 1.00 82.62 91 GLU A O 1
ATOM 733 N N . GLN A 1 92 ? -8.781 10.672 11.103 1.00 71.81 92 GLN A N 1
ATOM 734 C CA . GLN A 1 92 ? -8.144 11.903 11.587 1.00 71.81 92 GLN A CA 1
ATOM 735 C C . GLN A 1 92 ? -7.173 12.536 10.588 1.00 71.81 92 GLN A C 1
ATOM 737 O O . GLN A 1 92 ? -7.082 13.759 10.537 1.00 71.81 92 GLN A O 1
ATOM 742 N N . CYS A 1 93 ? -6.475 11.748 9.764 1.00 62.62 93 CYS A N 1
ATOM 743 C CA . CYS A 1 93 ? -5.605 12.290 8.710 1.00 62.62 93 CYS A CA 1
ATOM 744 C C . CYS A 1 93 ? -6.374 13.016 7.586 1.00 62.62 93 CYS A C 1
ATOM 746 O O . CYS A 1 93 ? -5.744 13.611 6.715 1.00 62.62 93 CYS A O 1
ATOM 748 N N . MET A 1 94 ? -7.710 12.965 7.603 1.00 56.53 94 MET A N 1
ATOM 749 C CA . MET A 1 94 ? -8.601 13.603 6.630 1.00 56.53 94 MET A CA 1
ATOM 750 C C . MET A 1 94 ? -9.235 14.921 7.119 1.00 56.53 94 MET A C 1
ATOM 752 O O . MET A 1 94 ? -10.028 15.505 6.377 1.00 56.53 94 MET A O 1
ATOM 756 N N . ALA A 1 95 ? -8.931 15.378 8.341 1.00 47.56 95 ALA A N 1
ATOM 757 C CA . ALA A 1 95 ? -9.434 16.632 8.923 1.00 47.56 95 ALA A CA 1
ATOM 758 C C . ALA A 1 95 ? -8.353 17.724 8.960 1.00 47.56 95 ALA A C 1
ATOM 760 O O . ALA A 1 95 ? -8.707 18.896 8.693 1.00 47.56 95 ALA A O 1
#

Secondary structure (DSSP, 8-state):
-------PPPPPPPTTTTTT---GGGHHHHHHHHH-SS--EEE-SSBEEEE-HHHHHHTT-S-HHHHHT-BHHHHS-SB-TTS-BHHHHHHHTT-

Mean predicted aligned error: 12.29 Å

Radius of gyration: 19.76 Å; Cα contacts (8 Å, |Δi|>4): 81; chains: 1; bounding box: 29×60×45 Å

Sequence (95 aa):
MDKAIQQDPAPRPTRTDAQDNLPMNNQPFRSFYEISGEAIMLISERHFMECNPACLNLFQASSLEAWRCLHLADILPEKQSDGIFSWEVLEQCMA

Solvent-accessible surface area (backbone atoms only — not comparable to full-atom values): 6067 Å² total; per-residue (Å²): 138,87,79,82,78,82,74,77,81,76,77,82,79,52,86,79,64,56,74,85,64,61,61,79,83,52,51,65,58,49,51,47,49,66,68,37,83,61,65,42,72,44,69,55,93,55,34,41,71,49,66,27,61,34,31,34,63,74,70,67,42,93,40,71,70,59,44,44,71,40,45,55,73,78,75,48,60,76,48,44,100,88,66,52,44,42,66,59,55,49,58,57,79,74,112

Nearest PDB structures (foldseek):
  4hh2-assembly1_D  TM=6.514E-01  e=1.010E-02  Cereibacter sphaeroides 2.4.1
  4hh2-assembly1_C  TM=6.940E-01  e=5.951E-02  Cereibacter sphaeroides 2.4.1
  4hh2-assembly1_B  TM=7.056E-01  e=1.006E-01  Cereibacter sphaeroides 2.4.1
  2gj3-assembly1_A  TM=6.095E-01  e=8.234E-01  Azotobacter vinelandii
  3luq-assembly1_B  TM=5.215E-01  e=7.221E-01  Geobacter sulfurreducens PCA

Foldseek 3Di:
DDDDDPDDPDDDDDPVVCPPDDPPVCVVVVCCQAPPLDWDFDADLWFTDFIYPNNCVVVVPPDRVSRRPDTPLVPDDCADPVRHGPVVVSVVVVD

pLDDT: mean 77.12, std 18.97, range [38.41, 96.0]